Protein AF-A0A2H0SPN0-F1 (afdb_monomer)

Solvent-accessible surface area (backbone atoms only — not comparable to full-atom values): 4176 Å² total; pe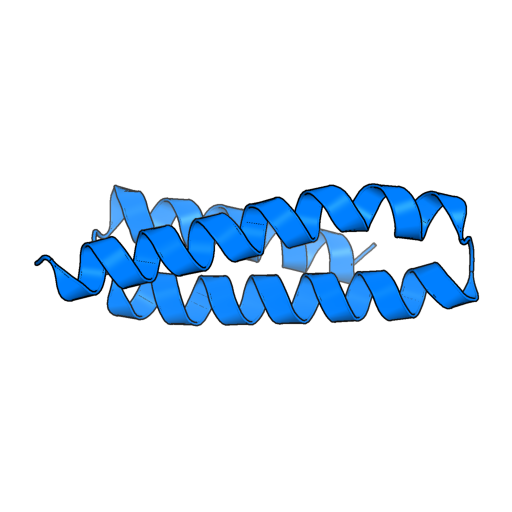r-residue (Å²): 114,66,71,62,52,52,53,50,52,50,53,54,51,27,53,45,31,43,70,69,65,60,39,46,71,62,22,49,55,45,44,52,52,49,50,53,49,51,54,49,50,36,60,58,32,48,77,76,37,61,70,64,25,56,65,46,48,66,51,52,53,50,50,53,50,52,48,52,50,48,50,50,54,52,73,74,105

Secondary structure (DSSP, 8-state):
-HHHHHHHHHHHHHHIIIIIS--HHHHHHHHHHHHHHHHHHHHHHHHH-HHHHHHHHHHHHHHHHHHHHHHHHHHH-

pLDDT: mean 82.74, std 5.51, range [59.31, 89.25]

Nearest PDB structures (foldseek):
  4uc3-assembly1_B  TM=9.346E-01  e=3.472E-03  Cereibacter sphaeroides
  4rym-assembly1_A  TM=9.321E-01  e=8.911E-03  Bacillus cereus ATCC 14579

Sequence (77 aa):
VDIFLIHLLVNTFWSITFFGLKNLLFALAIILILWAMIVYLIKLFWKINRKASCLLIPYLLWVSFATILNFSIWRLN

Mean predicted aligned error: 5.76 Å

Foldseek 3Di:
DVLVVVLVVLVVVLCCCVPPVVPLVVSLVSLVVSLVSLVVVLVVVVVVPVVVSVVSVVVSVVSVVVNVVSVVVVVVD

Radius of gyration: 13.38 Å; Cα contacts (8 Å, |Δi|>4): 50; chains: 1; boundi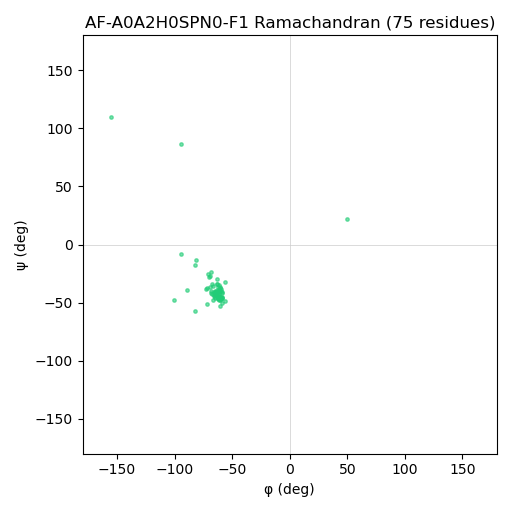ng box: 33×15×37 Å

Structure (mmCIF, N/CA/C/O backbone):
data_AF-A0A2H0SPN0-F1
#
_entry.id   AF-A0A2H0SPN0-F1
#
loop_
_atom_site.group_PDB
_atom_site.id
_atom_site.type_symbol
_atom_site.label_atom_id
_atom_site.label_alt_id
_atom_site.label_comp_id
_atom_site.label_asym_id
_atom_site.label_entity_id
_atom_site.label_seq_id
_atom_site.pdbx_PDB_ins_code
_atom_site.Cartn_x
_atom_site.Cartn_y
_atom_site.Cartn_z
_atom_site.occupancy
_atom_site.B_iso_or_equiv
_atom_site.auth_seq_id
_atom_site.auth_comp_id
_atom_site.auth_asym_id
_atom_site.auth_atom_id
_atom_site.pdbx_PDB_model_num
ATOM 1 N N . VAL A 1 1 ? 0.514 -6.919 -18.184 1.00 59.31 1 VAL A N 1
ATOM 2 C CA . VAL A 1 1 ? -0.661 -6.065 -17.878 1.00 59.31 1 VAL A CA 1
ATOM 3 C C . VAL A 1 1 ? -1.413 -6.616 -16.671 1.00 59.31 1 VAL A C 1
ATOM 5 O O . VAL A 1 1 ? -1.805 -5.853 -15.799 1.00 59.31 1 VAL A O 1
ATOM 8 N N . ASP A 1 2 ? -1.488 -7.938 -16.551 1.00 75.19 2 ASP A N 1
ATOM 9 C CA . ASP A 1 2 ? -2.310 -8.654 -15.568 1.00 75.19 2 ASP A CA 1
ATOM 10 C C . ASP A 1 2 ? -1.930 -8.362 -14.107 1.00 75.19 2 ASP A C 1
ATOM 12 O O . ASP A 1 2 ? -2.788 -8.036 -13.294 1.00 75.19 2 ASP A O 1
ATOM 16 N N . ILE A 1 3 ? -0.632 -8.361 -13.779 1.00 75.19 3 ILE A N 1
ATOM 17 C CA . ILE A 1 3 ? -0.141 -8.095 -12.411 1.00 75.19 3 ILE A CA 1
ATOM 18 C C . ILE A 1 3 ? -0.504 -6.679 -11.934 1.00 75.19 3 ILE A C 1
A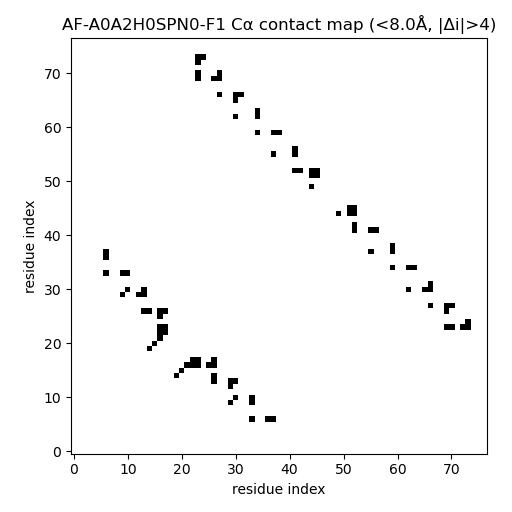TOM 20 O O . ILE A 1 3 ? -0.824 -6.477 -10.764 1.00 75.19 3 ILE A O 1
ATOM 24 N N . PHE A 1 4 ? -0.470 -5.696 -12.837 1.00 75.25 4 PHE A N 1
ATOM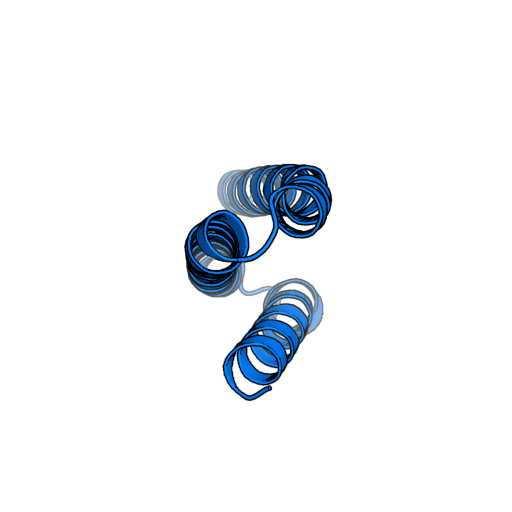 25 C CA . PHE A 1 4 ? -0.790 -4.309 -12.503 1.00 75.25 4 PHE A CA 1
ATOM 26 C C . PHE A 1 4 ? -2.292 -4.127 -12.250 1.00 75.25 4 PHE A C 1
ATOM 28 O O . PHE A 1 4 ? -2.677 -3.403 -11.335 1.00 75.25 4 PHE A O 1
ATOM 35 N N . LEU A 1 5 ? -3.134 -4.831 -13.014 1.00 83.44 5 LEU A N 1
ATOM 36 C CA . LEU A 1 5 ? -4.584 -4.817 -12.832 1.00 83.44 5 LEU A CA 1
ATOM 37 C C . LEU A 1 5 ? -4.984 -5.445 -11.489 1.00 83.44 5 LEU A C 1
ATOM 39 O O . LEU A 1 5 ? -5.778 -4.866 -10.752 1.00 83.44 5 LEU A O 1
ATOM 43 N N . ILE A 1 6 ? -4.380 -6.586 -11.135 1.00 84.69 6 ILE A N 1
ATOM 44 C CA . ILE A 1 6 ? -4.605 -7.242 -9.837 1.00 84.69 6 ILE A CA 1
ATOM 45 C C . ILE A 1 6 ? -4.172 -6.313 -8.700 1.00 84.69 6 ILE A C 1
ATOM 47 O O . ILE A 1 6 ? -4.915 -6.123 -7.742 1.00 84.69 6 ILE A O 1
ATOM 51 N N . HIS A 1 7 ? -3.003 -5.685 -8.825 1.00 81.69 7 HIS A N 1
ATOM 52 C CA . HIS A 1 7 ? -2.519 -4.722 -7.842 1.00 81.69 7 HIS A CA 1
ATOM 53 C C . HIS A 1 7 ? -3.489 -3.538 -7.656 1.00 81.69 7 HIS A C 1
ATOM 55 O O . HIS A 1 7 ? -3.755 -3.134 -6.524 1.00 81.69 7 HIS A O 1
ATOM 61 N N . LEU A 1 8 ? -4.063 -3.013 -8.746 1.00 84.44 8 LEU A N 1
ATOM 62 C CA . LEU A 1 8 ? -5.069 -1.949 -8.689 1.00 84.44 8 LEU A CA 1
ATOM 63 C C . LEU A 1 8 ? -6.335 -2.406 -7.949 1.00 84.44 8 LEU A C 1
ATOM 65 O O . LEU A 1 8 ? -6.802 -1.705 -7.056 1.00 84.44 8 LEU A O 1
ATOM 69 N N . LEU A 1 9 ? -6.851 -3.596 -8.271 1.00 87.94 9 LEU A N 1
ATOM 70 C CA . LEU A 1 9 ? -8.032 -4.161 -7.613 1.00 87.94 9 LEU A CA 1
ATOM 71 C C . LEU A 1 9 ? -7.805 -4.345 -6.110 1.00 87.94 9 LEU A C 1
ATOM 73 O O . LEU A 1 9 ? -8.642 -3.928 -5.313 1.00 87.94 9 LEU A O 1
ATOM 77 N N . VAL A 1 10 ? -6.660 -4.910 -5.714 1.00 86.25 10 VAL A N 1
ATOM 78 C CA . VAL A 1 10 ? -6.296 -5.088 -4.298 1.00 86.25 10 VAL A CA 1
ATOM 79 C C . VAL A 1 10 ? -6.200 -3.735 -3.586 1.00 86.25 10 VAL A C 1
ATOM 81 O O . VAL A 1 10 ? -6.671 -3.603 -2.457 1.00 86.25 10 VAL A O 1
ATOM 84 N N . ASN A 1 11 ? -5.656 -2.707 -4.247 1.00 87.69 11 ASN A N 1
ATOM 85 C CA . ASN A 1 11 ? -5.596 -1.355 -3.693 1.00 87.69 11 ASN A CA 1
ATOM 86 C C . ASN A 1 11 ? -7.001 -0.775 -3.444 1.00 87.69 11 ASN A C 1
ATOM 88 O O . ASN A 1 11 ? -7.284 -0.256 -2.362 1.00 87.69 11 ASN A O 1
ATOM 92 N N . THR A 1 12 ? -7.911 -0.919 -4.410 1.00 85.44 12 THR A N 1
ATOM 93 C CA . THR A 1 12 ? -9.299 -0.466 -4.261 1.00 85.44 12 THR A CA 1
ATOM 94 C C . THR A 1 12 ? -10.020 -1.232 -3.149 1.00 85.44 12 THR A C 1
ATOM 96 O O . THR A 1 12 ? -10.676 -0.619 -2.303 1.00 85.44 12 THR A O 1
ATOM 99 N N . PHE A 1 13 ? -9.840 -2.554 -3.084 1.00 87.06 13 PHE A N 1
ATOM 100 C CA . PHE A 1 13 ? -10.393 -3.397 -2.021 1.00 87.06 13 PHE A CA 1
ATOM 101 C C . PHE A 1 13 ? -9.905 -2.990 -0.633 1.00 87.06 13 PHE A C 1
ATOM 103 O O . PHE A 1 13 ? -10.691 -3.004 0.317 1.00 87.06 13 PHE A O 1
ATOM 110 N N . TRP A 1 14 ? -8.637 -2.592 -0.503 1.00 85.38 14 TRP A N 1
ATOM 111 C CA . TRP A 1 14 ? -8.100 -2.108 0.762 1.00 85.38 14 TRP A CA 1
ATOM 112 C C . TRP A 1 14 ? -8.875 -0.890 1.277 1.00 85.38 14 TRP A C 1
ATOM 114 O O . TRP A 1 14 ? -9.356 -0.908 2.410 1.00 85.38 14 TRP A O 1
ATOM 124 N N . SER A 1 15 ? -9.070 0.126 0.428 1.00 82.44 15 SER A N 1
ATOM 125 C CA . SER A 1 15 ? -9.816 1.335 0.807 1.00 82.44 15 SER A CA 1
ATOM 126 C C . SER A 1 15 ? -11.269 1.021 1.174 1.00 82.44 15 SER A C 1
ATOM 128 O O . SER A 1 15 ? -11.775 1.540 2.166 1.00 82.44 15 SER A O 1
ATOM 130 N N . ILE A 1 16 ? -11.931 0.124 0.435 1.00 85.06 16 ILE A N 1
ATOM 131 C CA . ILE A 1 16 ? -13.310 -0.304 0.730 1.00 85.06 16 ILE A CA 1
ATOM 132 C C . ILE A 1 16 ? -13.383 -1.038 2.074 1.00 85.06 16 ILE A C 1
ATOM 134 O O . ILE A 1 16 ? -14.303 -0.816 2.858 1.00 85.06 16 ILE A O 1
ATOM 138 N N . THR A 1 17 ? -12.411 -1.896 2.371 1.00 83.69 17 THR A N 1
ATOM 139 C CA . THR A 1 17 ? -12.411 -2.682 3.612 1.00 83.69 17 THR A CA 1
ATOM 140 C C . THR A 1 17 ? -12.099 -1.807 4.826 1.00 83.69 17 THR A C 1
ATOM 142 O O . THR A 1 17 ? -12.717 -1.962 5.879 1.00 83.69 17 THR A O 1
ATOM 145 N N . PHE A 1 18 ? -11.180 -0.852 4.664 1.00 80.38 18 PHE A N 1
ATOM 146 C CA . PHE A 1 18 ? -10.783 0.082 5.710 1.00 80.38 18 PHE A CA 1
ATOM 147 C C . PHE A 1 18 ? -11.875 1.121 6.016 1.00 80.38 18 PHE A C 1
ATOM 149 O O . PHE A 1 18 ? -12.260 1.276 7.172 1.00 80.38 18 PHE A O 1
ATOM 156 N N . PHE A 1 19 ? -12.414 1.800 4.995 1.00 79.62 19 PHE A N 1
ATOM 157 C CA . PHE A 1 19 ? -13.412 2.864 5.177 1.00 79.62 19 PHE A CA 1
ATOM 158 C C . PHE A 1 19 ? -14.860 2.362 5.181 1.00 79.62 19 PHE A C 1
ATOM 160 O O . PHE A 1 19 ? -15.675 2.860 5.954 1.00 79.62 19 PHE A O 1
ATOM 167 N N . GLY A 1 20 ? -15.194 1.397 4.322 1.00 83.00 20 GLY A N 1
ATOM 168 C CA . GLY A 1 20 ? -16.561 0.900 4.152 1.00 83.00 20 GLY A CA 1
ATOM 169 C C . GLY A 1 20 ? -16.945 -0.134 5.206 1.00 83.00 20 GLY A C 1
ATOM 170 O O . GLY A 1 20 ? -17.899 0.066 5.952 1.00 83.00 20 GLY A O 1
ATOM 171 N N . LEU A 1 21 ? -16.182 -1.227 5.297 1.00 78.56 21 LEU A N 1
ATOM 172 C CA . LEU A 1 21 ? -16.462 -2.322 6.238 1.00 78.56 21 LEU A CA 1
ATOM 173 C C . LEU A 1 21 ? -15.959 -2.046 7.664 1.00 78.56 21 LEU A C 1
ATOM 175 O O . LEU A 1 21 ? -16.318 -2.787 8.576 1.00 78.56 21 LEU A O 1
ATOM 179 N N . LYS A 1 22 ? -15.114 -1.019 7.857 1.00 78.81 22 LYS A N 1
ATOM 180 C CA . LYS A 1 22 ? -14.455 -0.668 9.133 1.00 78.81 22 LYS A CA 1
ATOM 181 C C . LYS A 1 22 ? -13.764 -1.853 9.824 1.00 78.81 22 LYS A C 1
ATOM 183 O O . LYS A 1 22 ? -13.524 -1.830 11.029 1.00 78.81 22 LYS A O 1
ATOM 188 N N . ASN A 1 23 ? -13.426 -2.899 9.070 1.00 81.06 23 ASN A N 1
ATOM 189 C CA . ASN A 1 23 ? -12.821 -4.105 9.611 1.00 81.06 23 ASN A CA 1
ATOM 190 C C . ASN A 1 23 ? -11.299 -3.994 9.501 1.00 81.06 23 ASN A C 1
ATOM 192 O O . ASN A 1 23 ? -10.686 -4.408 8.514 1.00 81.06 23 ASN A O 1
ATOM 196 N N . LEU A 1 24 ? -10.706 -3.377 10.522 1.00 81.81 24 LEU A N 1
ATOM 197 C CA . LEU A 1 24 ? -9.288 -3.020 10.561 1.00 81.81 24 LEU A CA 1
ATOM 198 C C . LEU A 1 24 ? -8.359 -4.228 10.410 1.00 81.81 24 LEU A C 1
ATOM 200 O O . LEU A 1 24 ? -7.397 -4.159 9.654 1.00 81.81 24 LEU A O 1
ATOM 204 N N . LEU A 1 25 ? -8.686 -5.356 11.045 1.00 82.75 25 LEU A N 1
ATOM 205 C CA . LEU A 1 25 ? -7.913 -6.602 10.952 1.00 82.75 25 LEU A CA 1
ATOM 206 C C . LEU A 1 25 ? -7.842 -7.121 9.509 1.00 82.75 25 LEU A C 1
ATOM 208 O O . LEU A 1 25 ? -6.769 -7.461 9.008 1.00 82.75 25 LEU A O 1
ATOM 212 N N . PHE A 1 26 ? -8.983 -7.123 8.819 1.00 83.38 26 PHE A N 1
ATOM 213 C CA . PHE A 1 26 ? -9.071 -7.553 7.425 1.00 83.38 26 PHE A CA 1
ATOM 214 C C . PHE A 1 26 ? -8.356 -6.570 6.486 1.00 83.38 26 PHE A C 1
ATOM 216 O O . PHE A 1 26 ? -7.627 -6.982 5.582 1.00 83.38 26 PHE A O 1
ATOM 223 N N . ALA A 1 27 ? -8.486 -5.265 6.737 1.00 85.06 27 ALA A N 1
ATOM 224 C CA . ALA A 1 27 ? -7.763 -4.235 5.997 1.00 85.06 27 ALA A CA 1
ATOM 225 C C . ALA A 1 27 ? -6.235 -4.345 6.181 1.00 85.06 27 ALA A C 1
ATOM 227 O O . ALA A 1 27 ? -5.487 -4.089 5.239 1.00 85.06 27 ALA A O 1
ATOM 228 N N . LEU A 1 28 ? -5.762 -4.758 7.360 1.00 85.06 28 LEU A N 1
ATOM 229 C CA . LEU A 1 28 ? -4.345 -5.004 7.644 1.00 85.06 28 LEU A CA 1
ATOM 230 C C . LEU A 1 28 ? -3.790 -6.185 6.837 1.00 85.06 28 LEU A C 1
ATOM 232 O O . LEU A 1 28 ? -2.713 -6.089 6.250 1.00 85.06 28 LEU A O 1
ATOM 236 N N . ALA A 1 29 ? -4.539 -7.285 6.745 1.00 88.69 29 ALA A N 1
ATOM 237 C CA . ALA A 1 29 ? -4.143 -8.420 5.914 1.00 88.69 29 ALA A CA 1
ATOM 238 C C . ALA A 1 29 ? -4.038 -8.022 4.429 1.00 88.69 29 ALA A C 1
ATOM 240 O O . ALA A 1 29 ? -3.049 -8.335 3.764 1.00 88.69 29 ALA A O 1
ATOM 241 N N . ILE A 1 30 ? -5.015 -7.261 3.921 1.00 87.88 30 ILE A N 1
ATOM 242 C CA . ILE A 1 30 ? -5.028 -6.796 2.525 1.00 87.88 30 ILE A CA 1
ATOM 243 C C . ILE A 1 30 ? -3.860 -5.840 2.247 1.00 87.88 30 ILE A C 1
ATOM 245 O O . ILE A 1 30 ? -3.216 -5.956 1.204 1.00 87.88 30 ILE A O 1
ATOM 249 N N . ILE A 1 31 ? -3.545 -4.916 3.164 1.00 87.75 31 ILE A N 1
ATOM 250 C CA . ILE A 1 31 ? -2.451 -3.961 2.940 1.00 87.75 31 ILE A CA 1
ATOM 251 C C . ILE A 1 31 ? -1.080 -4.636 2.930 1.00 87.75 31 ILE A C 1
ATOM 253 O O . ILE A 1 31 ? -0.212 -4.238 2.158 1.00 87.75 31 ILE A O 1
ATOM 257 N N . LEU A 1 32 ? -0.891 -5.687 3.733 1.00 87.81 32 LEU A N 1
ATOM 258 C CA . LEU A 1 32 ? 0.325 -6.499 3.712 1.00 87.81 32 LEU A CA 1
ATOM 259 C C . LEU A 1 32 ? 0.486 -7.234 2.376 1.00 87.81 32 LEU A C 1
ATOM 261 O O . LEU A 1 32 ? 1.586 -7.265 1.822 1.00 87.81 32 LEU A O 1
ATOM 265 N N . ILE A 1 33 ? -0.609 -7.768 1.825 1.00 88.31 33 ILE A N 1
ATOM 266 C CA . ILE A 1 33 ? -0.614 -8.380 0.488 1.00 88.31 33 ILE A CA 1
ATOM 267 C C . ILE A 1 33 ? -0.259 -7.333 -0.575 1.00 88.31 33 ILE A C 1
ATOM 269 O O . ILE A 1 33 ? 0.604 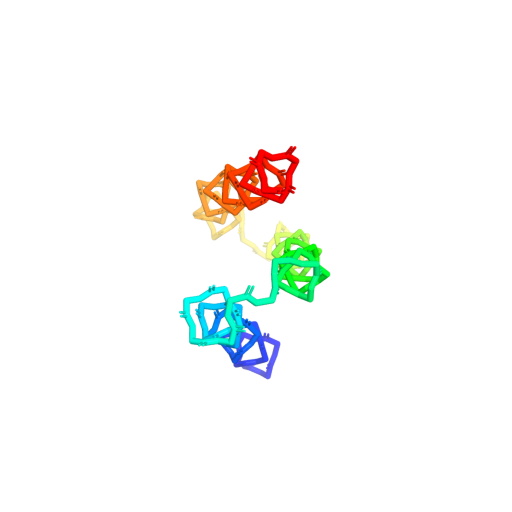-7.585 -1.419 1.00 88.31 33 ILE A O 1
ATOM 273 N N . LEU A 1 34 ? -0.862 -6.141 -0.507 1.00 87.75 34 LEU A N 1
ATOM 274 C CA . LEU A 1 34 ? -0.551 -5.033 -1.411 1.00 87.75 34 LEU A CA 1
ATOM 275 C C . LEU A 1 34 ? 0.934 -4.649 -1.326 1.00 87.75 34 LEU A C 1
ATOM 277 O O . LEU A 1 34 ? 1.604 -4.524 -2.349 1.00 87.75 34 LEU A O 1
ATOM 281 N N . TRP A 1 35 ? 1.471 -4.532 -0.112 1.00 89.00 35 TRP A N 1
ATOM 282 C CA . TRP A 1 35 ? 2.878 -4.223 0.131 1.00 89.00 35 TRP A CA 1
ATOM 283 C C . TRP A 1 35 ? 3.807 -5.270 -0.501 1.00 89.00 35 TRP A C 1
ATOM 285 O O . TRP A 1 35 ? 4.748 -4.918 -1.215 1.00 89.00 35 TRP A O 1
ATOM 295 N N . ALA A 1 36 ? 3.504 -6.562 -0.329 1.00 88.62 36 ALA A N 1
ATOM 296 C CA . ALA A 1 36 ? 4.258 -7.648 -0.952 1.00 88.62 36 ALA A CA 1
ATOM 297 C C . ALA A 1 36 ? 4.195 -7.603 -2.491 1.00 88.62 36 ALA A C 1
ATOM 299 O O . ALA A 1 36 ? 5.220 -7.802 -3.151 1.00 88.62 36 ALA A O 1
ATOM 300 N N . MET A 1 37 ? 3.030 -7.284 -3.073 1.00 86.44 37 MET A N 1
ATOM 301 C CA . MET A 1 37 ? 2.899 -7.098 -4.522 1.00 86.44 37 MET A CA 1
ATOM 302 C C . MET A 1 37 ? 3.781 -5.952 -5.024 1.00 86.44 37 MET A C 1
ATOM 304 O O . MET A 1 37 ? 4.464 -6.119 -6.031 1.00 86.44 37 MET A O 1
ATOM 308 N N . ILE A 1 38 ? 3.838 -4.820 -4.319 1.00 85.75 38 ILE A N 1
ATOM 309 C CA . ILE A 1 38 ? 4.685 -3.679 -4.705 1.00 85.75 38 ILE A CA 1
ATOM 310 C C . ILE A 1 38 ? 6.156 -4.075 -4.713 1.00 85.75 38 ILE A C 1
ATOM 312 O O . ILE A 1 38 ? 6.858 -3.796 -5.683 1.00 85.75 38 ILE A O 1
ATOM 316 N N . VAL A 1 39 ? 6.624 -4.772 -3.675 1.00 86.44 39 VAL A N 1
ATOM 317 C CA . VAL A 1 39 ? 8.004 -5.278 -3.618 1.00 86.44 39 VAL A CA 1
ATOM 318 C C . VAL A 1 39 ? 8.289 -6.232 -4.781 1.00 86.44 39 VAL A C 1
ATOM 320 O O . VAL A 1 39 ? 9.367 -6.174 -5.379 1.00 86.44 39 VAL A O 1
ATOM 323 N N . TYR A 1 40 ? 7.329 -7.087 -5.137 1.00 86.94 40 TYR A N 1
ATOM 324 C CA . TYR A 1 40 ? 7.455 -7.982 -6.284 1.00 86.94 40 TYR A CA 1
ATOM 325 C C . TYR A 1 40 ? 7.538 -7.212 -7.611 1.00 86.94 40 TYR A C 1
ATOM 327 O O . TYR A 1 40 ? 8.442 -7.474 -8.409 1.00 86.94 40 TYR A O 1
ATOM 335 N N . LEU A 1 41 ? 6.674 -6.210 -7.823 1.00 82.81 41 LEU A N 1
ATOM 336 C CA . LEU A 1 41 ? 6.753 -5.320 -8.985 1.00 82.81 41 LEU A CA 1
ATOM 337 C C . LEU A 1 41 ? 8.103 -4.596 -9.033 1.00 82.81 41 LEU A C 1
ATOM 339 O O . LEU A 1 41 ? 8.733 -4.576 -10.086 1.00 82.81 41 LEU A O 1
ATOM 343 N N . ILE A 1 42 ? 8.588 -4.059 -7.909 1.00 82.38 42 ILE A N 1
ATOM 344 C CA . ILE A 1 42 ? 9.898 -3.401 -7.837 1.00 82.38 42 ILE A CA 1
ATOM 345 C C . ILE A 1 42 ? 10.996 -4.354 -8.303 1.00 82.38 42 ILE A C 1
ATOM 347 O O . ILE A 1 42 ? 11.790 -3.965 -9.151 1.00 82.38 42 ILE A O 1
ATOM 351 N N . LYS A 1 43 ? 11.039 -5.598 -7.810 1.00 83.44 43 LYS A N 1
ATOM 352 C CA . LYS A 1 43 ? 12.051 -6.587 -8.227 1.00 83.44 43 LYS A CA 1
ATOM 353 C C . LYS A 1 43 ? 11.976 -6.912 -9.720 1.00 83.44 43 LYS A C 1
ATOM 355 O O . LYS A 1 43 ? 13.017 -7.039 -10.364 1.00 83.44 43 LYS A O 1
ATOM 360 N N . LEU A 1 44 ? 10.766 -7.031 -10.270 1.00 83.00 44 LEU A N 1
ATOM 361 C CA . LEU A 1 44 ? 10.555 -7.316 -11.689 1.00 83.00 44 LEU A CA 1
ATOM 362 C C . LEU A 1 44 ? 11.023 -6.147 -12.569 1.00 83.00 44 LEU A C 1
ATOM 364 O O . LEU A 1 44 ? 11.788 -6.343 -13.513 1.00 83.00 44 LEU A O 1
ATOM 368 N N . PHE A 1 45 ? 10.623 -4.922 -12.220 1.00 75.94 45 PHE A N 1
ATOM 369 C CA . PHE A 1 45 ? 11.004 -3.710 -12.945 1.00 75.94 45 PHE A CA 1
ATOM 370 C C . PHE A 1 45 ? 12.482 -3.354 -12.772 1.00 75.94 45 PHE A C 1
ATOM 372 O O . PHE A 1 45 ? 13.074 -2.813 -13.703 1.00 75.94 45 PHE A O 1
ATOM 379 N N . TRP A 1 46 ? 13.115 -3.728 -11.657 1.00 76.38 46 TRP A N 1
ATOM 380 C CA . TRP A 1 46 ? 14.538 -3.473 -11.418 1.00 76.38 46 TRP A CA 1
ATOM 381 C C . TRP A 1 46 ? 15.431 -4.142 -12.464 1.00 76.38 46 TRP A C 1
ATOM 383 O O . TRP A 1 46 ? 16.441 -3.571 -12.876 1.00 76.38 46 TRP A O 1
ATOM 393 N N . LYS A 1 47 ? 15.048 -5.343 -12.921 1.00 69.75 47 LYS A N 1
ATOM 394 C CA . LYS A 1 47 ? 15.758 -6.078 -13.978 1.00 69.75 47 LYS A CA 1
ATOM 395 C C . LYS A 1 4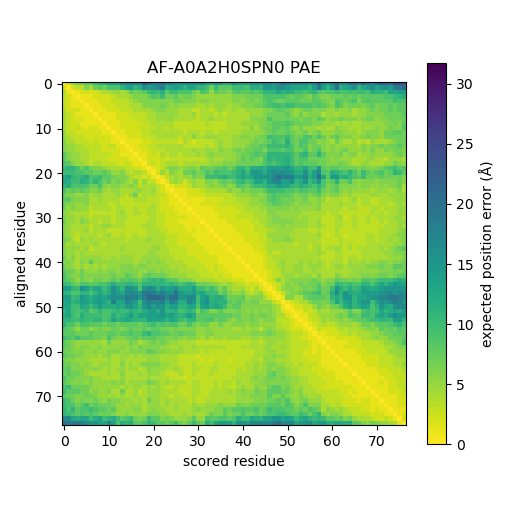7 ? 15.604 -5.448 -15.364 1.00 69.75 47 LYS A C 1
ATOM 397 O O . LYS A 1 47 ? 16.462 -5.668 -16.209 1.00 69.75 47 LYS A O 1
ATOM 402 N N . ILE A 1 48 ? 14.526 -4.699 -15.596 1.00 76.88 48 ILE A N 1
ATOM 403 C CA . ILE A 1 48 ? 14.160 -4.181 -16.920 1.00 76.88 48 ILE A CA 1
ATOM 404 C C . ILE A 1 48 ? 14.567 -2.709 -17.062 1.00 76.88 48 ILE A C 1
ATOM 406 O O . ILE A 1 48 ? 15.170 -2.327 -18.061 1.00 76.88 48 ILE A O 1
ATOM 410 N N . ASN A 1 49 ? 14.246 -1.861 -16.079 1.00 74.19 49 ASN A N 1
ATOM 411 C CA . ASN A 1 49 ? 14.516 -0.427 -16.133 1.00 74.19 49 ASN A CA 1
ATOM 412 C C . ASN A 1 49 ? 14.625 0.198 -14.728 1.00 74.19 49 ASN A C 1
ATOM 414 O O . ASN A 1 49 ? 13.626 0.406 -14.034 1.00 74.19 49 ASN A O 1
ATOM 418 N N . ARG A 1 50 ? 15.846 0.594 -14.337 1.00 74.69 50 ARG A N 1
ATOM 419 C CA . ARG A 1 50 ? 16.131 1.248 -13.044 1.00 74.69 50 ARG A CA 1
ATOM 420 C C . ARG A 1 50 ? 15.309 2.520 -12.802 1.00 74.69 50 ARG A C 1
ATOM 422 O O . ARG A 1 50 ? 14.957 2.788 -11.656 1.00 74.69 50 ARG A O 1
ATOM 429 N N . LYS A 1 51 ? 14.970 3.289 -13.847 1.00 76.50 51 LYS A N 1
ATOM 430 C CA . LYS A 1 51 ? 14.159 4.513 -13.692 1.00 76.50 51 LYS A CA 1
ATOM 431 C C . LYS A 1 51 ? 12.725 4.186 -13.273 1.00 76.50 51 LYS A C 1
ATOM 433 O O . LYS A 1 51 ? 12.201 4.833 -12.374 1.00 76.50 51 LYS A O 1
ATOM 438 N N . ALA A 1 52 ? 12.127 3.149 -13.864 1.00 73.75 52 ALA A N 1
ATOM 439 C CA . ALA A 1 52 ? 10.781 2.694 -13.508 1.00 73.75 52 ALA A CA 1
ATOM 440 C C . ALA A 1 52 ? 10.727 2.163 -12.066 1.00 73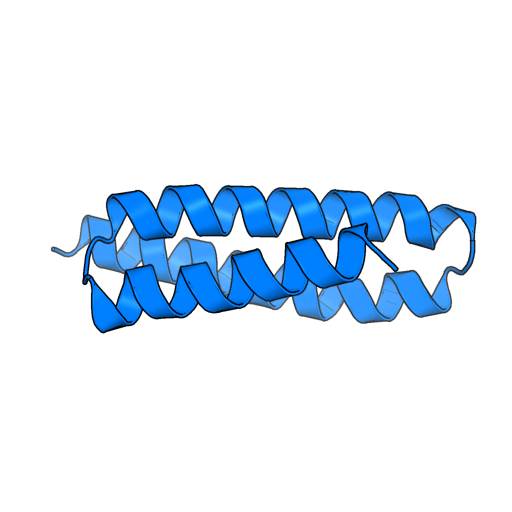.75 52 ALA A C 1
ATOM 442 O O . ALA A 1 52 ? 9.803 2.488 -11.325 1.00 73.75 52 ALA A O 1
ATOM 443 N N . SER A 1 53 ? 11.760 1.431 -11.631 1.00 71.56 53 SER A N 1
ATOM 444 C CA . SER A 1 53 ? 11.895 1.015 -10.227 1.00 71.56 53 SER A CA 1
ATOM 445 C C . SER A 1 53 ? 11.979 2.195 -9.261 1.00 71.56 53 SER A C 1
ATOM 447 O O . SER A 1 53 ? 11.403 2.121 -8.180 1.00 71.56 53 SER A O 1
ATOM 449 N N . CYS A 1 54 ? 12.653 3.285 -9.640 1.00 78.69 54 CYS A N 1
ATOM 450 C CA . CYS A 1 54 ? 12.786 4.466 -8.786 1.00 78.69 54 CYS A CA 1
ATOM 451 C C . CYS A 1 54 ? 11.429 5.135 -8.498 1.00 78.69 54 CYS A C 1
ATOM 453 O O . CYS A 1 54 ? 11.199 5.583 -7.380 1.00 78.69 54 CYS A O 1
ATOM 455 N N . LEU A 1 55 ? 10.491 5.120 -9.457 1.00 79.44 55 LEU A N 1
ATOM 456 C CA . LEU A 1 55 ? 9.130 5.643 -9.254 1.00 79.44 55 LEU A CA 1
ATOM 457 C C . LEU A 1 55 ? 8.291 4.802 -8.276 1.00 79.44 55 LEU A C 1
ATOM 459 O O . LEU A 1 55 ? 7.362 5.322 -7.664 1.00 79.44 55 LEU A O 1
ATOM 463 N N . LEU A 1 56 ? 8.616 3.521 -8.095 1.00 78.06 56 LEU A N 1
ATOM 464 C CA . LEU A 1 56 ? 7.917 2.637 -7.156 1.00 78.06 56 LEU A CA 1
ATOM 465 C C . LEU A 1 56 ? 8.418 2.784 -5.707 1.00 78.06 56 LEU A C 1
ATOM 467 O O . LEU A 1 56 ? 7.710 2.398 -4.780 1.00 78.06 56 LEU A O 1
ATOM 471 N N . ILE A 1 57 ? 9.604 3.362 -5.489 1.00 80.56 57 ILE A N 1
ATOM 472 C CA . ILE A 1 57 ? 10.164 3.617 -4.150 1.00 80.56 57 ILE A CA 1
ATOM 473 C C . ILE A 1 57 ? 9.266 4.550 -3.312 1.00 80.56 57 ILE A C 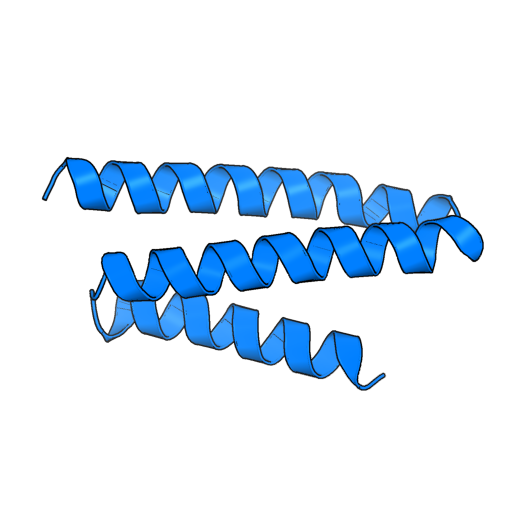1
ATOM 475 O O . ILE A 1 57 ? 8.897 4.153 -2.203 1.00 80.56 57 ILE A O 1
ATOM 479 N N . PRO A 1 58 ? 8.859 5.748 -3.790 1.00 84.75 58 PRO A N 1
ATOM 480 C CA . PRO A 1 58 ? 7.957 6.614 -3.027 1.00 84.75 58 PRO A CA 1
ATOM 481 C C . PRO A 1 58 ? 6.587 5.963 -2.794 1.00 84.75 58 PRO A C 1
ATOM 483 O O . PRO A 1 58 ? 5.971 6.179 -1.753 1.00 84.75 58 PRO A O 1
ATOM 486 N N . TYR A 1 59 ? 6.138 5.104 -3.712 1.00 83.25 59 TYR A N 1
ATOM 487 C CA . TYR A 1 59 ? 4.905 4.341 -3.538 1.00 83.25 59 TYR A CA 1
ATOM 488 C C . TYR A 1 59 ? 5.016 3.297 -2.413 1.00 83.25 59 TYR A C 1
ATOM 490 O O . TYR A 1 59 ? 4.124 3.196 -1.573 1.00 83.25 59 TYR A O 1
ATOM 498 N N . LEU A 1 60 ? 6.137 2.573 -2.325 1.00 85.56 60 LEU A N 1
ATOM 499 C CA . LEU A 1 60 ? 6.400 1.633 -1.230 1.00 85.56 60 LEU A CA 1
ATOM 500 C C . LEU A 1 60 ? 6.484 2.344 0.131 1.00 85.56 60 LEU A C 1
ATOM 502 O O . LEU A 1 60 ? 5.973 1.828 1.127 1.00 85.56 60 LEU A O 1
ATOM 506 N N . LEU A 1 61 ? 7.092 3.534 0.175 1.00 88.25 61 LEU A N 1
ATOM 507 C CA . LEU A 1 61 ? 7.132 4.389 1.367 1.00 88.25 61 LEU A CA 1
ATOM 508 C C . LEU A 1 61 ? 5.722 4.763 1.831 1.00 88.25 61 LEU A C 1
ATOM 510 O O . LEU A 1 61 ? 5.400 4.600 3.008 1.00 88.25 61 LEU A O 1
ATOM 514 N N . TRP A 1 62 ? 4.865 5.186 0.900 1.00 89.25 62 TRP A N 1
ATOM 515 C CA . TRP A 1 62 ? 3.471 5.504 1.198 1.00 89.25 62 TRP A CA 1
ATOM 516 C C . TRP A 1 62 ? 2.697 4.299 1.741 1.00 89.25 62 TRP A C 1
ATOM 518 O O . TRP A 1 62 ? 2.042 4.407 2.775 1.00 89.25 62 TRP A O 1
ATOM 528 N N . VAL A 1 63 ? 2.801 3.129 1.099 1.00 87.25 63 VAL A N 1
ATOM 529 C CA . VAL A 1 63 ? 2.087 1.931 1.573 1.00 87.25 63 VAL A CA 1
ATOM 530 C C . VAL A 1 63 ? 2.620 1.462 2.925 1.00 87.25 63 VAL A C 1
ATOM 532 O O . VAL A 1 63 ? 1.832 1.068 3.774 1.00 87.25 63 VAL A O 1
ATOM 535 N N . SER A 1 64 ? 3.923 1.588 3.186 1.00 88.31 64 SER A N 1
ATOM 536 C CA . SER A 1 64 ? 4.497 1.320 4.515 1.00 88.31 64 SER A CA 1
ATOM 537 C C . SER A 1 64 ? 3.887 2.225 5.591 1.00 88.31 64 SER A C 1
ATOM 539 O O . SER A 1 64 ? 3.492 1.742 6.652 1.00 88.31 64 SER A O 1
ATOM 541 N N . PHE A 1 65 ? 3.750 3.523 5.303 1.00 88.56 65 PHE A N 1
ATOM 542 C CA . PHE A 1 65 ? 3.091 4.467 6.204 1.00 88.56 65 PHE A CA 1
ATOM 543 C C . PHE A 1 65 ? 1.614 4.110 6.424 1.00 88.56 65 PHE A C 1
ATOM 545 O O . PHE A 1 65 ? 1.154 4.072 7.564 1.00 88.56 65 PHE A O 1
ATOM 552 N N . ALA A 1 66 ? 0.886 3.769 5.359 1.00 87.56 66 ALA A N 1
ATOM 553 C CA . ALA A 1 66 ? -0.506 3.340 5.451 1.00 87.56 66 ALA A CA 1
ATOM 554 C C . ALA A 1 66 ? -0.671 2.056 6.290 1.00 87.56 66 ALA A C 1
ATOM 556 O O . ALA A 1 66 ? -1.639 1.939 7.042 1.00 87.56 66 ALA A O 1
ATOM 557 N N . THR A 1 67 ? 0.286 1.123 6.230 1.00 87.06 67 THR A N 1
ATOM 558 C CA . THR A 1 67 ? 0.280 -0.094 7.059 1.00 87.06 67 THR A CA 1
ATOM 559 C C . THR A 1 67 ? 0.432 0.250 8.536 1.00 87.06 67 THR A C 1
ATOM 561 O O . THR A 1 67 ? -0.320 -0.257 9.367 1.00 87.06 67 THR A O 1
ATOM 564 N N . ILE A 1 68 ? 1.366 1.149 8.865 1.00 88.06 68 ILE A N 1
ATOM 565 C CA . ILE A 1 68 ? 1.583 1.625 10.239 1.00 88.06 68 ILE A CA 1
ATOM 566 C C . ILE A 1 68 ? 0.350 2.368 10.753 1.00 88.06 68 ILE A C 1
ATOM 568 O O . ILE A 1 68 ? -0.051 2.163 11.899 1.00 88.06 68 ILE A O 1
ATOM 572 N N . LEU A 1 69 ? -0.266 3.207 9.917 1.00 86.50 69 LEU A N 1
ATOM 573 C CA . LEU A 1 69 ? -1.486 3.930 10.261 1.00 86.50 69 LEU A CA 1
ATOM 574 C C . LEU A 1 69 ? -2.629 2.956 10.569 1.00 86.50 69 LEU A C 1
ATOM 576 O O . LEU A 1 69 ? -3.266 3.070 11.612 1.00 86.50 69 LEU A O 1
ATOM 580 N N . ASN A 1 70 ? -2.842 1.963 9.706 1.00 86.94 70 ASN A N 1
ATOM 581 C CA . ASN A 1 70 ? -3.876 0.947 9.889 1.00 86.94 70 ASN A CA 1
ATOM 582 C C . ASN A 1 70 ? -3.650 0.140 11.179 1.00 86.94 70 ASN A C 1
ATOM 584 O O . ASN A 1 70 ? -4.550 0.028 12.009 1.00 86.94 70 ASN A O 1
ATOM 588 N N . PHE A 1 71 ? -2.416 -0.316 11.411 1.00 85.69 71 PHE A N 1
ATOM 589 C CA . PHE A 1 71 ? -2.038 -0.997 12.649 1.00 85.69 71 PHE A CA 1
ATOM 590 C C . PHE A 1 71 ? -2.214 -0.122 13.894 1.00 85.69 71 PHE A C 1
ATOM 592 O O . PHE A 1 71 ? -2.692 -0.597 14.921 1.00 85.69 71 PHE A O 1
ATOM 599 N N . SER A 1 72 ? -1.873 1.165 13.814 1.00 86.88 72 SER A N 1
ATOM 600 C CA . SER A 1 72 ? -2.043 2.092 14.935 1.00 86.88 72 SER A CA 1
ATOM 601 C C . SER A 1 72 ? -3.516 2.301 15.270 1.00 86.88 72 SER A C 1
ATOM 603 O O . SER A 1 72 ? -3.866 2.304 16.445 1.00 86.88 72 SER A O 1
ATOM 605 N N . ILE A 1 73 ? -4.384 2.422 14.262 1.00 84.25 73 ILE A N 1
ATOM 606 C CA . ILE A 1 73 ? -5.829 2.570 14.471 1.00 84.25 73 ILE A CA 1
ATOM 607 C C . ILE A 1 73 ? -6.430 1.272 15.015 1.00 84.25 73 ILE A C 1
ATOM 609 O O . ILE A 1 73 ? -7.302 1.335 15.874 1.00 84.25 73 ILE A O 1
ATOM 613 N N . TRP A 1 74 ? -5.942 0.105 14.578 1.00 84.56 74 TRP A N 1
ATOM 614 C CA . TRP A 1 74 ? -6.354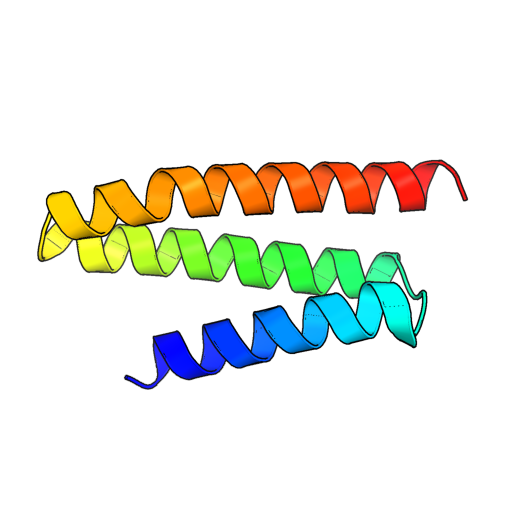 -1.179 15.147 1.00 84.56 74 TRP A CA 1
ATOM 615 C C . TRP A 1 74 ? -5.946 -1.313 16.616 1.00 84.56 74 TRP A C 1
ATOM 617 O O . TRP A 1 74 ? -6.734 -1.782 17.417 1.00 84.56 74 TRP A O 1
ATOM 627 N N . ARG A 1 75 ? -4.738 -0.867 16.985 1.00 82.94 75 ARG A N 1
ATOM 628 C CA . ARG A 1 75 ? -4.251 -0.912 18.373 1.00 82.94 75 ARG A CA 1
ATOM 629 C C . ARG A 1 75 ? -4.982 0.065 19.305 1.00 82.94 75 ARG A C 1
ATOM 631 O O . ARG A 1 75 ? -4.964 -0.132 20.514 1.00 82.94 75 ARG A O 1
ATOM 638 N N . LEU A 1 76 ? -5.511 1.160 18.761 1.00 84.31 76 LEU A N 1
ATOM 639 C CA . LEU A 1 76 ? -6.169 2.228 19.522 1.00 84.31 76 LEU A CA 1
ATOM 640 C C . LEU A 1 76 ? -7.698 2.068 19.618 1.00 84.31 76 LEU A C 1
ATOM 642 O O . LEU A 1 76 ? -8.313 2.844 20.347 1.00 84.31 76 LEU A O 1
ATOM 646 N N . ASN A 1 77 ? -8.295 1.115 18.891 1.00 72.19 77 ASN A N 1
ATOM 647 C CA . ASN A 1 77 ? -9.696 0.698 19.051 1.00 72.19 77 ASN A CA 1
ATOM 648 C C . ASN A 1 77 ? -9.775 -0.562 19.909 1.00 72.19 77 ASN A C 1
ATOM 650 O O . ASN A 1 77 ? -10.727 -0.643 20.713 1.00 72.19 77 ASN A O 1
#